Protein AF-A0A918KRG4-F1 (afdb_monomer)

Radius of gyration: 22.69 Å; Cα contacts (8 Å, |Δi|>4): 211; chains: 1; bounding box: 48×24×65 Å

Nearest PDB structures (foldseek):
  7y3h-assembly1_A  TM=4.654E-01  e=1.604E-01  Apiospora montagnei NRRL 25634
  3hh0-assembly1_A  TM=6.704E-01  e=1.689E+00  Bacillus cereus ATCC 14579
  2y8f-assembly3_C  TM=4.429E-01  e=1.326E+00  Homo sapiens
  6k0b-assembly1_G  TM=3.570E-01  e=9.234E-01  Methanocaldococcus jannaschii DSM 2661
  8eey-assembly1_A  TM=4.833E-01  e=3.088E+00  Desulfonema ishimotonii

Organism: NCBI:txid1220491

Foldseek 3Di:
DDPAWDLVQQDQADKDFLVRVCVSRVHDSVVSVCCVVPVVQDWPCPPPDDDTIHRSNSSSVSSVVVVVVLDQDADQQWFQDPVVRHTAHFDLQFWAWDDPDQFKIWIWGAGPPPRDITIDIDGPVCVVVNCVRRDHHPPPDDDD

Mean predicted aligned error: 11.46 Å

Structure (mmCIF, N/CA/C/O backbone):
data_AF-A0A918KRG4-F1
#
_entry.id   AF-A0A918KRG4-F1
#
loop_
_atom_site.group_PDB
_atom_site.id
_atom_site.type_symbol
_atom_site.label_atom_id
_atom_site.label_alt_id
_atom_site.label_comp_id
_atom_site.label_asym_id
_atom_site.label_entity_id
_atom_site.label_seq_id
_atom_site.pdbx_PDB_ins_code
_atom_site.Cartn_x
_atom_site.Cartn_y
_atom_site.Cartn_z
_atom_site.occupancy
_atom_site.B_iso_or_equiv
_atom_site.auth_seq_id
_atom_site.auth_comp_id
_atom_site.auth_asym_id
_atom_site.auth_atom_id
_atom_site.pdbx_PDB_model_num
ATOM 1 N N . MET A 1 1 ? -3.432 -13.554 -10.290 1.00 53.09 1 MET A N 1
ATOM 2 C CA . MET A 1 1 ? -2.754 -12.302 -10.713 1.00 53.09 1 MET A 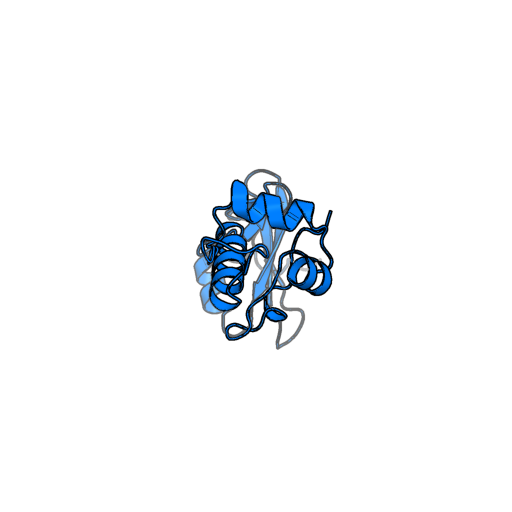CA 1
ATOM 3 C C . MET A 1 1 ? -2.117 -11.629 -9.501 1.00 53.09 1 MET A C 1
ATOM 5 O O . MET A 1 1 ? -2.825 -11.285 -8.559 1.00 53.09 1 MET A O 1
ATOM 9 N N . LYS A 1 2 ? -0.786 -11.487 -9.484 1.00 60.16 2 LYS A N 1
ATOM 10 C CA . LYS A 1 2 ? -0.037 -10.915 -8.353 1.00 60.16 2 LYS A CA 1
ATOM 11 C C . LYS A 1 2 ? -0.397 -9.427 -8.192 1.00 60.16 2 LYS A C 1
ATOM 13 O O . LYS A 1 2 ? -0.209 -8.642 -9.115 1.00 60.16 2 LYS A O 1
ATOM 18 N N . ARG A 1 3 ? -0.985 -9.047 -7.048 1.00 63.62 3 ARG A N 1
ATOM 19 C CA . ARG A 1 3 ? -1.523 -7.685 -6.806 1.00 63.62 3 ARG A CA 1
ATOM 20 C C . ARG A 1 3 ? -0.466 -6.675 -6.339 1.00 63.62 3 ARG A C 1
ATOM 22 O O . ARG A 1 3 ? -0.650 -5.473 -6.545 1.00 63.62 3 ARG A O 1
ATOM 29 N N . SER A 1 4 ? 0.628 -7.166 -5.750 1.00 69.31 4 SER A N 1
ATOM 30 C CA . SER A 1 4 ? 1.756 -6.375 -5.252 1.00 69.31 4 SER A CA 1
ATOM 31 C C . SER A 1 4 ? 3.083 -6.967 -5.732 1.00 69.31 4 SER A C 1
ATOM 33 O O . SER A 1 4 ? 3.298 -8.177 -5.637 1.00 69.31 4 SER A O 1
ATOM 35 N N . TYR A 1 5 ? 3.959 -6.114 -6.260 1.00 83.81 5 TYR A N 1
ATOM 36 C CA . TYR A 1 5 ? 5.314 -6.471 -6.678 1.00 83.81 5 TYR A CA 1
ATOM 37 C C . TYR A 1 5 ? 6.314 -5.928 -5.660 1.00 83.81 5 TYR A C 1
ATOM 39 O O . TYR A 1 5 ? 6.150 -4.812 -5.166 1.00 83.81 5 TYR A O 1
ATOM 47 N N . ASP A 1 6 ? 7.341 -6.716 -5.354 1.00 85.94 6 ASP A N 1
ATOM 48 C CA . ASP A 1 6 ? 8.383 -6.343 -4.402 1.00 85.94 6 ASP A CA 1
ATOM 49 C C . ASP A 1 6 ? 9.463 -5.495 -5.090 1.00 85.94 6 ASP A C 1
ATOM 51 O O . ASP A 1 6 ? 10.463 -6.002 -5.601 1.00 85.94 6 ASP A O 1
ATOM 55 N N . PHE A 1 7 ? 9.242 -4.179 -5.116 1.00 86.06 7 PHE A N 1
ATOM 56 C CA . PHE A 1 7 ? 10.195 -3.219 -5.674 1.00 86.06 7 PHE A CA 1
ATOM 57 C C . PHE A 1 7 ? 11.435 -3.001 -4.790 1.00 86.06 7 PHE A C 1
ATOM 59 O O . PHE A 1 7 ? 12.363 -2.323 -5.229 1.00 86.06 7 PHE A O 1
ATOM 66 N N . HIS A 1 8 ? 11.510 -3.577 -3.580 1.00 86.25 8 HIS A N 1
ATOM 67 C CA . HIS A 1 8 ?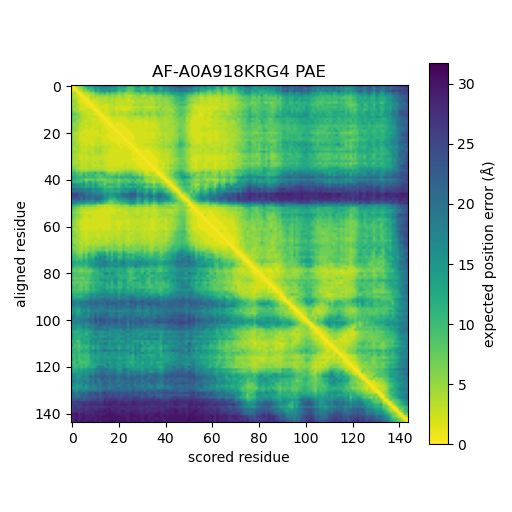 12.698 -3.447 -2.723 1.00 86.25 8 HIS A CA 1
ATOM 68 C C . HIS A 1 8 ? 13.881 -4.264 -3.260 1.00 86.25 8 HIS A C 1
ATOM 70 O O . HIS A 1 8 ? 15.035 -3.925 -2.994 1.00 86.25 8 HIS A O 1
ATOM 76 N N . ARG A 1 9 ? 13.602 -5.295 -4.068 1.00 88.69 9 ARG A N 1
ATOM 77 C CA . ARG A 1 9 ? 14.615 -6.106 -4.763 1.00 88.69 9 ARG A CA 1
ATOM 78 C C . ARG A 1 9 ? 15.375 -5.323 -5.835 1.00 88.69 9 ARG A C 1
ATOM 80 O O . ARG A 1 9 ? 16.499 -5.686 -6.176 1.00 88.69 9 ARG A O 1
ATOM 87 N N . VAL A 1 10 ? 14.779 -4.254 -6.365 1.00 90.38 10 VAL A N 1
ATOM 88 C CA . VAL A 1 10 ? 15.400 -3.393 -7.376 1.00 90.38 10 VAL A CA 1
ATOM 89 C C . VAL A 1 10 ? 16.419 -2.475 -6.696 1.00 90.38 10 VAL A C 1
ATOM 91 O O . VAL A 1 10 ? 16.083 -1.688 -5.807 1.00 90.38 10 VAL A O 1
ATOM 94 N N . ARG A 1 11 ? 17.685 -2.565 -7.111 1.00 91.12 11 ARG A N 1
ATOM 95 C CA . ARG A 1 11 ? 18.766 -1.709 -6.609 1.00 91.12 11 ARG A CA 1
ATOM 96 C C . ARG A 1 11 ? 18.809 -0.408 -7.405 1.00 91.12 11 ARG A C 1
ATOM 98 O O . ARG A 1 11 ? 18.873 -0.440 -8.627 1.00 91.12 11 ARG A O 1
ATOM 105 N N . SER A 1 12 ? 18.817 0.734 -6.716 1.00 88.88 12 SER A N 1
ATOM 106 C CA . SER A 1 12 ? 18.719 2.053 -7.360 1.00 88.88 12 SER A CA 1
ATOM 107 C C . SER A 1 12 ? 19.876 2.371 -8.316 1.00 88.88 12 SER A C 1
ATOM 109 O O . SER A 1 12 ? 19.655 3.017 -9.332 1.00 88.88 12 SER A O 1
ATOM 111 N N . HIS A 1 13 ? 21.091 1.912 -8.006 1.00 87.44 13 HIS A N 1
ATOM 112 C CA . HIS A 1 13 ? 22.304 2.185 -8.788 1.00 87.44 13 HIS A CA 1
ATOM 113 C C . HIS A 1 13 ? 22.525 1.204 -9.950 1.00 87.44 13 HIS A C 1
ATOM 115 O O . HIS A 1 13 ? 23.481 1.357 -10.701 1.00 87.44 13 HIS A O 1
ATOM 121 N N . ARG A 1 14 ? 21.688 0.166 -10.091 1.00 88.56 14 ARG A N 1
ATOM 122 C CA . ARG A 1 14 ? 21.893 -0.881 -11.096 1.00 88.56 14 ARG A CA 1
ATOM 123 C C . ARG A 1 14 ? 21.022 -0.624 -12.332 1.00 88.56 14 ARG A C 1
ATOM 125 O O . ARG A 1 14 ? 19.817 -0.406 -12.175 1.00 88.56 14 ARG A O 1
ATOM 132 N N . PRO A 1 15 ? 21.586 -0.685 -13.551 1.00 87.56 15 PRO A N 1
ATOM 133 C CA . PRO A 1 15 ? 20.792 -0.736 -14.770 1.00 87.56 15 PRO A CA 1
ATOM 134 C C . PRO A 1 15 ? 20.173 -2.129 -14.942 1.00 87.56 15 PRO A C 1
ATOM 136 O O . PRO A 1 15 ? 20.808 -3.154 -14.677 1.00 87.56 15 PRO A O 1
ATOM 139 N N . TYR A 1 16 ? 18.927 -2.172 -15.402 1.00 88.62 16 TYR A N 1
ATOM 140 C CA . TYR A 1 16 ? 18.193 -3.405 -15.677 1.00 88.62 16 TYR A CA 1
ATOM 141 C C . TYR A 1 16 ? 17.733 -3.440 -17.129 1.00 88.62 16 TYR A C 1
ATOM 143 O O . TYR A 1 16 ? 17.348 -2.423 -17.690 1.00 88.62 16 TYR A O 1
ATOM 151 N N . THR A 1 17 ? 17.714 -4.622 -17.733 1.00 89.50 17 THR A N 1
ATOM 152 C CA . THR A 1 17 ? 17.005 -4.847 -18.994 1.00 89.50 17 THR A CA 1
ATOM 153 C C . THR A 1 17 ? 15.597 -5.346 -18.687 1.00 89.50 17 THR A C 1
ATOM 155 O O . THR A 1 17 ? 15.296 -5.785 -17.573 1.00 89.50 17 THR A O 1
ATOM 158 N N . ILE A 1 18 ? 14.719 -5.341 -19.690 1.00 88.12 18 ILE A N 1
ATOM 159 C CA . ILE A 1 18 ? 13.355 -5.878 -19.555 1.00 88.12 18 ILE A CA 1
ATOM 160 C C . ILE A 1 18 ? 13.379 -7.325 -19.036 1.00 88.12 18 ILE A C 1
ATOM 162 O O . ILE A 1 18 ? 12.592 -7.683 -18.163 1.00 88.12 18 ILE A O 1
ATOM 166 N N . ALA A 1 19 ? 14.296 -8.154 -19.547 1.00 89.50 19 ALA A N 1
ATOM 167 C CA . ALA A 1 19 ? 14.402 -9.557 -19.160 1.00 89.50 19 ALA A CA 1
ATOM 168 C C . ALA A 1 19 ? 14.889 -9.733 -17.714 1.00 89.50 19 ALA A C 1
ATOM 170 O O . ALA A 1 19 ? 14.322 -10.543 -16.981 1.00 89.50 19 ALA A O 1
ATOM 171 N N . THR A 1 20 ? 15.897 -8.966 -17.285 1.00 90.94 20 THR A N 1
ATOM 172 C CA . THR A 1 20 ? 16.424 -9.087 -15.918 1.00 90.94 20 THR A CA 1
ATOM 173 C C . THR A 1 20 ? 15.450 -8.532 -14.885 1.00 90.94 20 THR A C 1
ATOM 175 O O . THR A 1 20 ? 15.282 -9.137 -13.828 1.00 90.94 20 THR A O 1
ATOM 178 N N . LEU A 1 21 ? 14.742 -7.441 -15.197 1.00 89.38 21 LEU A N 1
ATOM 179 C CA . LEU A 1 21 ? 13.703 -6.901 -14.321 1.00 89.38 21 LEU A CA 1
ATOM 180 C C . LEU A 1 21 ? 12.511 -7.863 -14.185 1.00 89.38 21 LEU A C 1
ATOM 182 O O . LEU A 1 21 ? 11.999 -8.061 -13.082 1.00 89.38 21 LEU A O 1
ATOM 186 N N . ALA A 1 22 ? 12.098 -8.481 -15.295 1.00 91.06 22 ALA A N 1
ATOM 187 C CA . ALA A 1 22 ? 11.038 -9.484 -15.325 1.00 91.06 22 ALA A CA 1
ATOM 188 C C . ALA A 1 22 ? 11.369 -10.684 -14.421 1.00 91.06 22 ALA A C 1
ATOM 190 O O . ALA A 1 22 ? 10.573 -11.041 -13.550 1.00 91.06 22 ALA A O 1
ATOM 191 N N . ALA A 1 23 ? 12.582 -11.230 -14.555 1.00 91.56 23 ALA A N 1
ATOM 192 C CA . ALA A 1 23 ? 13.066 -12.321 -13.712 1.00 91.56 23 ALA A CA 1
ATOM 193 C C . ALA A 1 23 ? 13.124 -11.926 -12.225 1.00 91.56 23 ALA A C 1
ATOM 195 O O . ALA A 1 23 ? 12.656 -12.673 -11.368 1.00 91.56 23 ALA A O 1
ATOM 196 N N . LEU A 1 24 ? 13.622 -10.724 -11.912 1.00 91.62 24 LEU A N 1
ATOM 197 C CA . LEU A 1 24 ? 13.765 -10.240 -10.534 1.00 91.62 24 LEU A CA 1
ATOM 198 C C . LEU A 1 24 ? 12.420 -10.094 -9.802 1.00 91.62 24 LEU A C 1
ATOM 200 O O . LEU A 1 24 ? 12.312 -10.414 -8.615 1.00 91.62 24 LEU A O 1
ATOM 204 N N . LEU A 1 25 ? 11.397 -9.591 -10.499 1.00 88.31 25 LEU A N 1
ATOM 205 C CA . LEU A 1 25 ? 10.061 -9.359 -9.937 1.00 88.31 25 LEU A CA 1
ATOM 206 C C . LEU A 1 25 ? 9.135 -10.587 -10.050 1.00 88.31 25 LEU A C 1
ATOM 208 O O . LEU A 1 25 ? 8.063 -10.611 -9.425 1.00 88.31 25 LEU A O 1
ATOM 212 N N . GLY A 1 26 ? 9.551 -11.604 -10.812 1.00 89.12 26 GLY A N 1
ATOM 213 C CA . GLY A 1 26 ? 8.755 -12.789 -11.130 1.00 89.12 26 GLY A CA 1
ATOM 214 C C . GLY A 1 26 ? 7.533 -12.443 -11.982 1.00 89.12 26 GLY A C 1
ATOM 215 O O . GLY A 1 26 ? 6.420 -12.857 -11.658 1.00 89.12 26 GLY A O 1
ATOM 216 N N . VAL A 1 27 ? 7.720 -11.607 -13.006 1.00 89.88 27 VAL A N 1
ATOM 217 C CA . VAL A 1 27 ? 6.670 -11.158 -13.937 1.00 89.88 27 VAL A CA 1
ATOM 218 C C . VAL A 1 27 ? 7.069 -11.452 -15.377 1.00 89.88 27 VAL A C 1
ATOM 220 O O . VAL A 1 27 ? 8.247 -11.596 -15.679 1.00 89.88 27 VAL A O 1
ATOM 223 N N . ASP A 1 28 ? 6.094 -11.503 -16.282 1.00 90.44 28 ASP A N 1
ATOM 224 C CA . ASP A 1 28 ? 6.375 -11.692 -17.704 1.00 90.44 28 ASP A CA 1
ATOM 225 C C . ASP A 1 28 ? 6.964 -10.426 -18.362 1.00 90.44 28 ASP A C 1
ATOM 227 O O . ASP A 1 28 ? 6.622 -9.293 -17.999 1.00 90.44 28 ASP A O 1
ATOM 231 N N . LYS A 1 29 ? 7.798 -10.611 -19.396 1.00 88.75 29 LYS A N 1
ATOM 232 C CA . LYS A 1 29 ? 8.424 -9.518 -20.165 1.00 88.75 29 LYS A CA 1
ATOM 233 C C . LYS A 1 29 ? 7.383 -8.566 -20.770 1.00 88.75 29 LYS A C 1
ATOM 235 O O . LYS A 1 29 ? 7.630 -7.363 -20.845 1.00 88.75 29 LYS A O 1
ATOM 240 N N . ARG A 1 30 ? 6.206 -9.067 -21.167 1.00 88.12 30 ARG A N 1
ATOM 241 C CA . ARG A 1 30 ? 5.087 -8.257 -21.680 1.00 88.12 30 ARG A CA 1
ATOM 242 C C . ARG A 1 30 ? 4.512 -7.329 -20.614 1.00 88.12 30 ARG A C 1
ATOM 244 O O . ARG A 1 30 ? 4.112 -6.217 -20.938 1.00 88.12 30 ARG A O 1
ATOM 251 N N . THR A 1 31 ? 4.517 -7.747 -19.348 1.00 88.56 31 THR A N 1
ATOM 252 C CA . THR A 1 31 ? 4.071 -6.899 -18.230 1.00 88.56 31 THR A CA 1
ATOM 253 C C . THR A 1 31 ? 5.003 -5.703 -18.055 1.00 88.56 31 THR A C 1
ATOM 255 O O . THR A 1 31 ? 4.532 -4.579 -17.914 1.00 88.56 31 THR A O 1
ATOM 258 N N . VAL A 1 32 ? 6.318 -5.929 -18.143 1.00 87.44 32 VAL A N 1
ATOM 259 C CA . VAL A 1 32 ? 7.317 -4.852 -18.072 1.00 87.44 32 VAL A CA 1
ATOM 260 C C . VAL A 1 32 ? 7.198 -3.906 -19.272 1.00 87.44 32 VAL A C 1
ATOM 262 O O . VAL A 1 32 ? 7.214 -2.695 -19.080 1.00 87.44 32 VAL A O 1
ATOM 265 N N . ARG A 1 33 ? 6.994 -4.425 -20.494 1.00 86.44 33 ARG A N 1
ATOM 266 C CA . ARG A 1 33 ? 6.725 -3.582 -21.680 1.00 86.44 33 ARG A CA 1
ATOM 267 C C . ARG A 1 33 ? 5.470 -2.728 -21.514 1.00 86.44 33 ARG A C 1
ATOM 269 O O . ARG A 1 33 ? 5.512 -1.530 -21.760 1.00 86.44 33 ARG A O 1
ATOM 276 N N . ARG A 1 34 ? 4.388 -3.311 -20.991 1.00 86.56 34 ARG A N 1
ATOM 277 C CA . ARG A 1 34 ? 3.156 -2.572 -20.693 1.00 86.56 34 ARG A CA 1
ATOM 278 C C . ARG A 1 34 ? 3.384 -1.444 -19.684 1.00 86.56 34 ARG A C 1
ATOM 280 O O . ARG A 1 34 ? 2.753 -0.403 -19.799 1.00 86.56 34 ARG A O 1
ATOM 287 N N . TRP A 1 35 ? 4.268 -1.616 -18.700 1.00 87.12 35 TRP A N 1
ATOM 288 C CA . TRP A 1 35 ? 4.604 -0.531 -17.767 1.00 87.12 35 TRP A CA 1
ATOM 289 C C . TRP A 1 35 ? 5.328 0.632 -18.451 1.00 87.12 35 TRP A C 1
ATOM 291 O O . TRP A 1 35 ? 5.092 1.782 -18.097 1.00 87.12 35 TRP A O 1
ATOM 301 N N . ILE A 1 36 ? 6.165 0.342 -19.447 1.00 83.88 36 ILE A N 1
ATOM 302 C CA . ILE A 1 36 ? 6.836 1.363 -20.261 1.00 83.88 36 ILE A CA 1
ATOM 303 C C . ILE A 1 36 ? 5.807 2.124 -21.109 1.00 83.88 36 ILE A C 1
ATOM 305 O O . ILE A 1 36 ? 5.764 3.350 -21.082 1.00 83.88 36 ILE A O 1
ATOM 309 N N . GLU A 1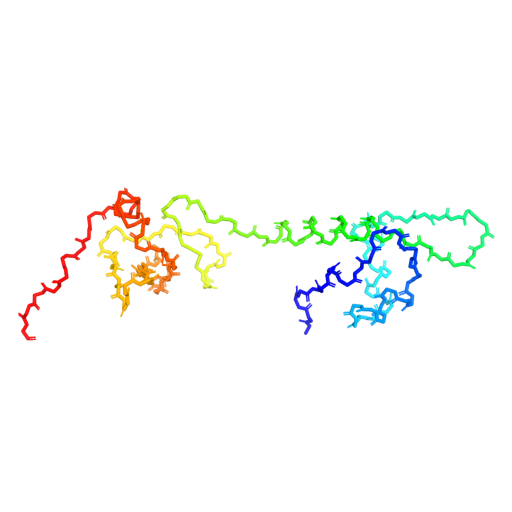 37 ? 4.930 1.400 -21.806 1.00 82.00 37 GLU A N 1
ATOM 310 C CA . GLU A 1 37 ? 3.953 1.987 -22.729 1.00 82.00 37 GLU A CA 1
ATOM 311 C C . GLU A 1 37 ? 2.809 2.715 -22.007 1.00 82.00 37 GLU A C 1
ATOM 313 O O . GLU A 1 37 ? 2.510 3.866 -22.321 1.00 82.00 37 GLU A O 1
ATOM 318 N N . SER A 1 38 ? 2.163 2.052 -21.040 1.00 78.88 38 SER A N 1
ATOM 319 C CA . SER A 1 38 ? 0.943 2.537 -20.378 1.00 78.88 38 SER A CA 1
ATOM 320 C C . SER A 1 38 ? 1.218 3.382 -19.136 1.00 78.88 38 SER A C 1
ATOM 322 O O . SER A 1 38 ? 0.563 4.396 -18.933 1.00 78.88 38 SER A O 1
ATOM 324 N N . ASP A 1 39 ? 2.169 2.962 -18.296 1.00 72.31 39 ASP A N 1
ATOM 325 C CA . ASP A 1 39 ? 2.416 3.582 -16.986 1.00 72.31 39 ASP A CA 1
ATOM 326 C C . ASP A 1 39 ? 3.580 4.603 -17.034 1.00 72.31 39 ASP A C 1
ATOM 328 O O . ASP A 1 39 ? 4.025 5.052 -15.975 1.00 72.31 39 ASP A O 1
ATOM 332 N N . ARG A 1 40 ? 4.072 4.940 -18.245 1.00 70.81 40 ARG A N 1
ATOM 333 C CA . ARG A 1 40 ? 5.156 5.905 -18.539 1.00 70.81 40 ARG A CA 1
ATOM 334 C C . ARG A 1 40 ? 6.392 5.711 -17.653 1.00 70.81 40 ARG A C 1
ATOM 336 O O . ARG A 1 40 ? 6.914 6.653 -17.066 1.00 70.81 40 ARG A O 1
ATOM 343 N N . LEU A 1 41 ? 6.850 4.467 -17.522 1.00 75.38 41 LEU A N 1
ATOM 344 C CA . LEU A 1 41 ? 8.103 4.181 -16.828 1.00 75.38 41 LEU A CA 1
ATOM 345 C C . LEU A 1 41 ? 9.276 4.811 -17.597 1.00 75.38 41 LEU A C 1
ATOM 347 O O . LEU A 1 41 ? 9.531 4.412 -18.729 1.00 75.38 41 LEU A O 1
ATOM 351 N N . ASP A 1 42 ? 9.990 5.749 -16.968 1.00 69.1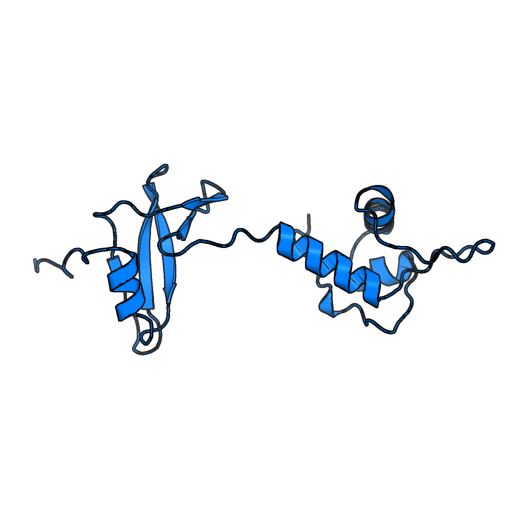2 42 ASP A N 1
ATOM 352 C CA . ASP A 1 42 ? 11.161 6.410 -17.557 1.00 69.12 42 ASP A CA 1
ATOM 353 C C . ASP A 1 42 ? 12.217 5.387 -17.995 1.00 69.12 42 ASP A C 1
ATOM 355 O O . ASP A 1 42 ? 12.769 4.633 -17.183 1.00 69.12 42 ASP A O 1
ATOM 359 N N . VAL A 1 43 ? 12.524 5.401 -19.289 1.00 68.25 43 VAL A N 1
ATOM 360 C CA . VAL A 1 43 ? 13.534 4.551 -19.914 1.00 68.25 43 VAL A CA 1
ATOM 361 C C . VAL A 1 43 ? 14.681 5.430 -20.388 1.00 68.25 43 VAL A C 1
ATOM 363 O O . VAL A 1 43 ? 14.455 6.421 -21.076 1.00 68.25 43 VAL A O 1
ATOM 366 N N . ALA A 1 44 ? 15.916 5.044 -20.067 1.00 62.69 44 ALA A N 1
ATOM 367 C CA . ALA A 1 44 ? 17.074 5.575 -20.770 1.00 62.69 44 ALA A CA 1
ATOM 368 C C . ALA A 1 44 ? 17.177 4.806 -22.092 1.00 62.69 44 ALA A C 1
ATOM 370 O O . ALA A 1 44 ? 17.732 3.705 -22.150 1.00 62.69 44 ALA A O 1
ATOM 371 N N . ILE A 1 45 ? 16.541 5.335 -23.135 1.00 57.91 45 ILE A N 1
ATOM 372 C CA . ILE A 1 45 ? 16.705 4.809 -24.486 1.00 57.91 45 ILE A CA 1
ATOM 373 C C . ILE A 1 45 ? 18.050 5.346 -24.968 1.00 57.91 45 ILE A C 1
ATOM 375 O O . ILE A 1 45 ? 18.159 6.509 -25.333 1.00 57.91 45 ILE A O 1
ATOM 379 N N . VAL A 1 46 ? 19.096 4.523 -24.897 1.00 56.19 46 VAL A N 1
ATOM 380 C CA . VAL A 1 46 ? 20.368 4.851 -25.547 1.00 56.19 46 VAL A CA 1
ATOM 381 C C . VAL A 1 46 ? 20.122 4.689 -27.046 1.00 56.19 46 VAL A C 1
ATOM 383 O O . VAL A 1 46 ? 19.839 3.585 -27.508 1.00 56.19 46 VAL A O 1
ATOM 386 N N . GLU A 1 47 ? 20.129 5.808 -27.769 1.00 46.97 47 GLU A N 1
ATOM 387 C CA . GLU A 1 47 ? 19.394 6.025 -29.024 1.00 46.97 47 GLU A CA 1
ATOM 388 C C . GLU A 1 47 ? 19.673 5.052 -30.183 1.00 46.97 47 GLU A C 1
ATOM 390 O O . GLU A 1 47 ? 18.867 5.006 -31.106 1.00 46.97 47 GLU A O 1
ATOM 395 N N . HIS A 1 48 ? 20.712 4.209 -30.163 1.00 51.72 48 HIS A N 1
ATOM 396 C CA . HIS A 1 48 ? 21.078 3.430 -31.359 1.00 51.72 48 HIS A CA 1
ATOM 397 C C . HIS A 1 48 ? 21.486 1.966 -31.145 1.00 51.72 48 HIS A C 1
ATOM 399 O O . HIS A 1 48 ? 21.910 1.307 -32.094 1.00 51.72 48 HIS A O 1
ATOM 405 N N . SER A 1 49 ? 21.295 1.386 -29.956 1.00 54.91 49 SER A N 1
ATOM 406 C CA . SER A 1 49 ? 21.496 -0.058 -29.770 1.00 54.91 49 SER A CA 1
ATOM 407 C C . SER A 1 49 ? 20.465 -0.667 -28.822 1.00 54.91 49 SER A C 1
ATOM 409 O O . SER A 1 49 ? 20.292 -0.274 -27.672 1.00 54.91 49 SER A O 1
ATOM 411 N N . ARG A 1 50 ? 19.746 -1.681 -29.316 1.00 63.62 50 ARG A N 1
ATOM 412 C CA . ARG A 1 50 ? 18.989 -2.605 -28.460 1.00 63.62 50 ARG A CA 1
ATOM 413 C C . ARG A 1 50 ? 20.036 -3.273 -27.555 1.00 63.62 50 ARG A C 1
ATOM 415 O O . ARG A 1 50 ? 20.917 -3.931 -28.100 1.00 63.62 50 ARG A O 1
ATOM 422 N N . PRO A 1 51 ? 19.983 -3.116 -26.222 1.00 69.00 51 PRO A N 1
ATOM 423 C CA . PRO A 1 51 ? 18.782 -3.339 -25.419 1.00 69.00 51 PRO A CA 1
ATOM 424 C C . PRO A 1 51 ? 18.213 -2.105 -24.698 1.00 69.00 51 PRO A C 1
ATOM 426 O O . PRO A 1 51 ? 18.916 -1.175 -24.333 1.00 69.00 51 PRO A O 1
ATOM 429 N N . VAL A 1 52 ? 16.912 -2.166 -24.396 1.00 76.94 52 VAL A N 1
ATOM 430 C CA . VAL A 1 52 ? 16.214 -1.186 -23.549 1.00 76.94 52 VAL A CA 1
ATOM 431 C C . VAL A 1 52 ? 16.738 -1.256 -22.110 1.00 76.94 52 VAL A C 1
ATOM 433 O O . VAL A 1 52 ? 16.578 -2.295 -21.4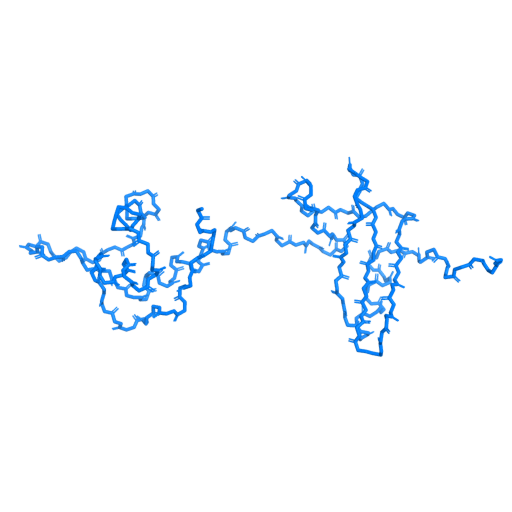55 1.00 76.94 52 VAL A O 1
ATOM 436 N N . ILE A 1 53 ? 17.315 -0.152 -21.619 1.00 84.12 53 ILE A N 1
ATOM 437 C CA . ILE A 1 53 ? 17.863 -0.041 -20.263 1.00 84.12 53 ILE A CA 1
ATOM 438 C C . ILE A 1 53 ? 16.922 0.769 -19.365 1.00 84.12 53 ILE A C 1
ATOM 440 O O . ILE A 1 53 ? 16.552 1.910 -19.632 1.00 84.12 53 ILE A O 1
ATOM 444 N N . LEU A 1 54 ? 16.561 0.155 -18.245 1.00 85.31 54 LEU A N 1
ATOM 445 C CA . LEU A 1 54 ? 15.762 0.718 -17.171 1.00 85.31 54 LEU A CA 1
ATOM 446 C C . LEU A 1 54 ? 16.687 1.068 -16.004 1.00 85.31 54 LEU A C 1
ATOM 448 O O . LEU A 1 54 ? 17.344 0.196 -15.430 1.00 85.31 54 LEU A O 1
ATOM 452 N N . LEU A 1 55 ? 16.722 2.343 -15.625 1.00 87.81 55 LEU A N 1
ATOM 453 C CA . LEU A 1 55 ? 17.450 2.791 -14.440 1.00 87.81 55 LEU A CA 1
ATOM 454 C C . LEU A 1 55 ? 16.737 2.286 -13.180 1.00 87.81 55 LEU A C 1
ATOM 456 O O . LEU A 1 55 ? 15.562 2.589 -12.958 1.00 87.81 55 LEU A O 1
ATOM 460 N N . GLY A 1 56 ? 17.439 1.539 -12.323 1.00 87.00 56 GLY A N 1
ATOM 461 C CA . GLY A 1 56 ? 16.857 0.978 -11.101 1.00 87.00 56 GLY A CA 1
ATOM 462 C C . GLY A 1 56 ? 16.251 2.034 -10.169 1.00 87.00 56 GLY A C 1
ATOM 463 O O . GLY A 1 56 ? 15.219 1.786 -9.544 1.00 87.00 56 GLY A O 1
ATOM 464 N N . SER A 1 57 ? 16.836 3.235 -10.116 1.00 88.19 57 SER A N 1
ATOM 465 C CA . SER A 1 57 ? 16.310 4.385 -9.369 1.00 88.19 57 SER A CA 1
ATOM 466 C C . SER A 1 57 ? 14.920 4.799 -9.862 1.00 88.19 57 SER A C 1
ATOM 468 O O . SER A 1 57 ? 14.001 4.950 -9.055 1.00 88.19 57 SER A O 1
ATOM 470 N N . LYS A 1 58 ? 14.743 4.897 -11.183 1.00 87.94 58 LYS A N 1
ATOM 471 C CA . LYS A 1 58 ? 13.475 5.238 -11.839 1.00 87.94 58 LYS A CA 1
ATOM 472 C C . LYS A 1 58 ? 12.427 4.148 -11.645 1.00 87.94 58 LYS A C 1
ATOM 474 O O . LYS A 1 58 ? 11.308 4.447 -11.239 1.00 87.94 58 LYS A O 1
ATOM 479 N N . VAL A 1 59 ? 12.806 2.880 -11.818 1.00 88.50 59 VAL A N 1
ATOM 480 C CA . VAL A 1 59 ? 11.915 1.729 -11.576 1.00 88.50 59 VAL A CA 1
ATOM 481 C C . VAL A 1 59 ? 11.415 1.705 -10.133 1.00 88.50 59 VAL A C 1
ATOM 483 O O . VAL A 1 59 ? 10.225 1.498 -9.887 1.00 88.50 59 VAL A O 1
ATOM 486 N N . LYS A 1 60 ? 12.303 1.947 -9.165 1.00 89.19 60 LYS A N 1
ATOM 487 C CA . LYS A 1 60 ? 11.943 1.971 -7.745 1.00 89.19 60 LYS A CA 1
ATOM 488 C C . LYS A 1 60 ? 11.032 3.152 -7.406 1.00 89.19 60 LYS A C 1
ATOM 490 O O . LYS A 1 60 ? 10.045 2.964 -6.688 1.00 89.19 60 LYS A O 1
ATOM 495 N N . ALA A 1 61 ? 11.328 4.342 -7.931 1.00 88.25 61 ALA A N 1
ATOM 496 C CA . ALA A 1 61 ? 10.500 5.532 -7.745 1.00 88.25 61 ALA A CA 1
ATOM 497 C C . ALA A 1 61 ? 9.092 5.328 -8.325 1.00 88.25 61 ALA A C 1
ATOM 499 O O . ALA A 1 61 ? 8.101 5.511 -7.614 1.00 88.25 61 ALA A O 1
ATOM 500 N N . TRP A 1 62 ? 9.007 4.840 -9.564 1.00 89.31 62 TRP A N 1
ATOM 501 C CA . TRP A 1 62 ? 7.752 4.506 -10.235 1.00 89.31 62 TRP A CA 1
ATOM 502 C C . TRP A 1 62 ? 6.944 3.455 -9.461 1.00 89.31 62 TRP A C 1
ATOM 504 O O . TRP A 1 62 ? 5.761 3.653 -9.174 1.00 89.31 62 TRP A O 1
ATOM 514 N N . GLY A 1 63 ? 7.588 2.361 -9.040 1.00 87.38 63 GLY A N 1
ATOM 515 C CA . GLY A 1 63 ? 6.939 1.299 -8.271 1.00 87.38 63 GLY A CA 1
ATOM 516 C C . GLY A 1 63 ? 6.384 1.798 -6.935 1.00 87.38 63 GLY A C 1
ATOM 517 O O . GLY A 1 63 ? 5.255 1.469 -6.560 1.00 87.38 63 GLY A O 1
ATOM 518 N N . THR A 1 64 ? 7.142 2.657 -6.251 1.00 86.06 64 THR A N 1
ATOM 519 C CA . THR A 1 64 ? 6.729 3.286 -4.987 1.00 86.06 64 THR A CA 1
ATOM 520 C C . THR A 1 64 ? 5.557 4.243 -5.197 1.00 86.06 64 THR A C 1
ATOM 522 O O . THR A 1 64 ? 4.586 4.187 -4.442 1.00 86.06 64 THR A O 1
ATOM 525 N N . ALA A 1 65 ? 5.598 5.085 -6.234 1.00 86.12 65 ALA A N 1
ATOM 526 C CA . ALA A 1 65 ? 4.510 5.999 -6.578 1.00 86.12 65 ALA A CA 1
ATOM 527 C C . ALA A 1 65 ? 3.220 5.233 -6.899 1.00 86.12 65 ALA A C 1
ATOM 529 O O . ALA A 1 65 ? 2.160 5.535 -6.352 1.00 86.12 65 ALA A O 1
ATOM 530 N N . ARG A 1 66 ? 3.321 4.155 -7.684 1.00 84.44 66 ARG A N 1
ATOM 531 C CA . ARG A 1 66 ? 2.190 3.279 -8.006 1.00 84.44 66 ARG A CA 1
ATOM 532 C C . ARG A 1 66 ? 1.597 2.608 -6.769 1.00 84.44 66 ARG A C 1
ATOM 534 O O . ARG A 1 66 ? 0.378 2.495 -6.656 1.00 84.44 66 ARG A O 1
ATOM 541 N N . GLN A 1 67 ? 2.435 2.132 -5.849 1.00 83.62 67 GLN A N 1
ATOM 542 C CA . GLN A 1 67 ? 1.956 1.558 -4.590 1.00 83.62 67 GLN A CA 1
ATOM 543 C C . GLN A 1 67 ? 1.288 2.620 -3.710 1.00 83.62 67 GLN A C 1
ATOM 545 O O . GLN A 1 67 ? 0.239 2.336 -3.140 1.00 83.62 67 GLN A O 1
ATOM 550 N N . ARG A 1 68 ? 1.844 3.836 -3.632 1.00 83.25 68 ARG A N 1
ATOM 551 C CA . ARG A 1 68 ? 1.253 4.965 -2.894 1.00 83.25 68 ARG A CA 1
ATOM 552 C C . ARG A 1 68 ? -0.099 5.382 -3.468 1.00 83.25 68 ARG A C 1
ATOM 554 O O . ARG A 1 68 ? -1.035 5.512 -2.695 1.00 83.25 68 ARG A O 1
ATOM 561 N N . ALA A 1 69 ? -0.234 5.483 -4.789 1.00 82.19 69 ALA A N 1
ATOM 562 C CA . ALA A 1 69 ? -1.498 5.826 -5.446 1.00 82.19 69 ALA A CA 1
ATOM 563 C C . ALA A 1 69 ? -2.615 4.798 -5.183 1.00 82.19 69 ALA A C 1
ATOM 565 O O . ALA A 1 69 ? -3.792 5.137 -5.175 1.00 82.19 69 ALA A O 1
ATOM 566 N N . LYS A 1 70 ? -2.255 3.530 -4.939 1.00 78.31 70 LYS A N 1
ATOM 567 C CA . LYS A 1 70 ? -3.213 2.487 -4.539 1.00 78.31 70 LYS A CA 1
ATOM 568 C C . LYS A 1 70 ? -3.593 2.539 -3.059 1.00 78.31 70 LYS A C 1
ATOM 570 O O . LYS A 1 70 ? -4.552 1.868 -2.675 1.00 78.31 70 LYS A O 1
ATOM 575 N N . LYS A 1 71 ? -2.831 3.238 -2.210 1.00 78.88 71 LYS A N 1
ATOM 576 C CA . LYS A 1 71 ? -3.138 3.313 -0.779 1.00 78.88 71 LYS A CA 1
ATOM 577 C C . LYS A 1 71 ? -4.367 4.195 -0.573 1.00 78.88 71 LYS A C 1
ATOM 579 O O . LYS A 1 71 ? -4.395 5.335 -1.010 1.00 78.88 71 LYS A O 1
ATOM 584 N N . GLN A 1 72 ? -5.359 3.605 0.083 1.00 79.06 72 GLN A N 1
ATOM 585 C CA . GLN A 1 72 ? -6.543 4.197 0.707 1.00 79.06 72 GLN A CA 1
ATOM 586 C C . GLN A 1 72 ? -6.262 4.813 2.094 1.00 79.06 72 GLN A C 1
ATOM 588 O O . GLN A 1 72 ? -6.583 4.092 3.041 1.00 79.06 72 GLN A O 1
ATOM 593 N N . PRO A 1 73 ? -5.607 5.982 2.315 1.00 76.50 73 PRO A N 1
ATOM 594 C CA . PRO A 1 73 ? -5.415 6.451 3.689 1.00 76.50 73 PRO A CA 1
ATOM 595 C C . PRO A 1 73 ? -6.782 6.680 4.337 1.00 76.50 73 PRO A C 1
ATOM 597 O O . PRO A 1 73 ? -7.662 7.296 3.744 1.00 76.50 73 PRO A O 1
ATOM 600 N N . CYS A 1 74 ? -6.969 6.138 5.536 1.00 78.19 74 CYS A N 1
ATOM 601 C CA . CYS A 1 74 ? -8.147 6.433 6.341 1.00 78.19 74 CYS A CA 1
ATOM 602 C C . CYS A 1 74 ? -7.881 7.742 7.077 1.00 78.19 74 CYS A C 1
ATOM 604 O O . CYS A 1 74 ? -6.817 7.881 7.689 1.00 78.19 74 CYS A O 1
ATOM 606 N N . ALA A 1 75 ? -8.811 8.691 6.991 1.00 73.06 75 ALA A N 1
ATOM 607 C CA . ALA A 1 75 ? -8.720 9.907 7.779 1.00 73.06 75 ALA A CA 1
ATOM 608 C C . ALA A 1 75 ? -8.969 9.608 9.269 1.00 73.06 75 ALA A C 1
ATOM 610 O O . ALA A 1 75 ? -9.327 8.494 9.665 1.00 73.06 75 ALA A O 1
ATOM 611 N N . TYR A 1 76 ? -8.766 10.627 10.097 1.00 68.19 76 TYR A N 1
ATOM 612 C CA . TYR A 1 76 ? -9.083 10.592 11.523 1.00 68.19 76 TYR A CA 1
ATOM 613 C C . TYR A 1 76 ? -10.549 10.162 11.728 1.00 68.19 76 TYR A C 1
ATOM 615 O O . TYR A 1 76 ? -11.439 10.675 11.045 1.00 68.19 76 TYR A O 1
ATOM 623 N N . GLY A 1 77 ? -10.805 9.180 12.600 1.00 71.12 77 GLY A N 1
ATOM 624 C CA . GLY A 1 77 ? -12.158 8.634 12.801 1.00 71.12 77 GLY A CA 1
ATOM 625 C C . GLY A 1 77 ? -12.720 7.744 11.671 1.00 71.12 77 GLY A C 1
ATOM 626 O O . GLY A 1 77 ? -13.898 7.382 11.700 1.00 71.12 77 GLY A O 1
ATOM 627 N N . GLU A 1 78 ? -11.923 7.358 10.667 1.00 79.25 78 GLU A N 1
ATOM 628 C CA . GLU A 1 78 ? -12.352 6.433 9.606 1.00 79.25 78 GLU A CA 1
ATOM 629 C C . GLU A 1 78 ? -11.687 5.056 9.729 1.00 79.25 78 GLU A C 1
ATOM 631 O O . GLU A 1 78 ? -10.531 4.919 10.139 1.00 79.25 78 GLU A O 1
ATOM 636 N N . ILE A 1 79 ? -12.420 4.012 9.333 1.00 81.94 79 ILE A N 1
ATOM 637 C CA . ILE A 1 79 ? -11.907 2.650 9.181 1.00 81.94 79 ILE A CA 1
ATOM 638 C C . ILE A 1 79 ? -12.147 2.172 7.745 1.00 81.94 79 ILE A C 1
ATOM 640 O O . ILE A 1 79 ? -13.195 2.406 7.140 1.00 81.94 79 ILE A O 1
ATOM 644 N N . TYR A 1 80 ? -11.156 1.483 7.178 1.00 82.75 80 TYR A N 1
ATOM 645 C CA . TYR A 1 80 ? -11.263 0.902 5.846 1.00 82.75 80 TYR A CA 1
ATOM 646 C C . TYR A 1 80 ? -12.296 -0.225 5.816 1.00 82.75 80 TYR A C 1
ATOM 648 O O . TYR A 1 80 ? -12.128 -1.261 6.462 1.00 82.75 80 TYR A O 1
ATOM 656 N N . CYS A 1 81 ? -13.347 -0.059 5.015 1.00 82.81 81 CYS A N 1
ATOM 657 C CA . CYS A 1 81 ? -14.338 -1.105 4.818 1.00 82.81 81 CYS A CA 1
ATOM 658 C C . CYS A 1 81 ? -13.933 -2.036 3.673 1.00 82.81 81 CYS A C 1
ATOM 660 O O . CYS A 1 81 ? -13.835 -1.612 2.523 1.00 82.81 81 CYS A O 1
ATOM 662 N N . VAL A 1 82 ? -13.773 -3.330 3.965 1.00 82.94 82 VAL A N 1
ATOM 663 C CA . VAL A 1 82 ? -13.376 -4.345 2.969 1.00 82.94 82 VAL A CA 1
ATOM 664 C C . VAL A 1 82 ? -14.465 -4.571 1.908 1.00 82.94 82 VAL A C 1
ATOM 666 O O . VAL A 1 82 ? -14.147 -4.858 0.754 1.00 82.94 82 VAL A O 1
ATOM 669 N N . ARG A 1 83 ? -15.746 -4.388 2.266 1.00 83.00 83 ARG A N 1
ATOM 670 C CA . ARG A 1 83 ? -16.886 -4.537 1.344 1.00 83.00 83 ARG A CA 1
ATOM 671 C C . ARG A 1 83 ? -17.058 -3.315 0.440 1.00 83.00 83 ARG A C 1
ATOM 673 O O . ARG A 1 83 ? -17.146 -3.471 -0.773 1.00 83.00 83 ARG A O 1
ATOM 680 N N . CYS A 1 84 ? -17.028 -2.108 1.009 1.00 80.75 84 CYS A N 1
ATOM 681 C CA . CYS A 1 84 ? -17.126 -0.856 0.248 1.00 80.75 84 CYS A CA 1
ATOM 682 C C . CYS A 1 84 ? -15.820 -0.477 -0.473 1.00 80.75 84 CYS A C 1
ATOM 684 O O . CYS A 1 84 ? -15.848 0.355 -1.372 1.00 80.75 84 CYS A O 1
ATOM 686 N N . LYS A 1 85 ? -14.680 -1.068 -0.084 1.00 79.62 85 LYS A N 1
ATOM 687 C CA . LYS A 1 85 ? -13.322 -0.768 -0.582 1.00 79.62 85 LYS A CA 1
ATOM 688 C C . LYS A 1 85 ? -12.925 0.710 -0.472 1.00 79.62 85 LYS A C 1
ATOM 690 O O . LYS A 1 85 ? -12.106 1.192 -1.253 1.00 79.62 85 LYS A O 1
ATOM 695 N N . THR A 1 86 ? -13.500 1.409 0.501 1.00 82.50 86 THR A N 1
ATOM 696 C CA . THR A 1 86 ? -13.284 2.835 0.768 1.00 82.50 86 THR A CA 1
ATOM 697 C C . THR A 1 86 ? -13.121 3.061 2.270 1.00 82.50 86 THR A C 1
ATOM 699 O O . THR A 1 86 ? -13.767 2.338 3.043 1.00 82.50 86 THR A O 1
ATOM 702 N N . PRO A 1 87 ? -12.343 4.070 2.698 1.00 83.00 87 PRO A N 1
ATOM 703 C CA . PRO A 1 87 ? -12.373 4.534 4.080 1.00 83.00 87 PRO A CA 1
ATOM 704 C C . PRO A 1 87 ? -13.781 5.039 4.417 1.00 83.00 87 PRO A C 1
ATOM 706 O O . PRO A 1 87 ? -14.439 5.680 3.593 1.00 83.00 87 PRO A O 1
ATOM 709 N N . ARG A 1 88 ? -14.302 4.645 5.581 1.00 83.00 88 ARG A N 1
ATOM 710 C CA . ARG A 1 88 ? -15.653 4.999 6.027 1.00 83.00 88 ARG A CA 1
ATOM 711 C C . ARG A 1 88 ? -15.674 5.266 7.521 1.00 83.00 88 ARG A C 1
ATOM 713 O O . ARG A 1 88 ? -14.947 4.639 8.284 1.00 83.00 88 ARG A O 1
ATOM 720 N N . ARG A 1 89 ? -16.575 6.154 7.930 1.00 78.31 89 ARG A N 1
ATOM 721 C CA . ARG A 1 89 ? -16.905 6.358 9.339 1.00 78.31 89 ARG A CA 1
ATOM 722 C C . ARG A 1 89 ? -17.722 5.189 9.885 1.00 78.31 89 ARG A C 1
ATOM 724 O O . ARG A 1 89 ? -18.459 4.519 9.152 1.00 78.31 89 ARG A O 1
ATOM 731 N N . ILE A 1 90 ? -17.557 4.971 11.179 1.00 78.94 90 ILE A N 1
ATOM 732 C CA . ILE A 1 90 ? -18.329 4.019 11.973 1.00 78.94 90 ILE A CA 1
ATOM 733 C C . ILE A 1 90 ? -19.693 4.648 12.305 1.00 78.94 90 ILE A C 1
ATOM 735 O O . ILE A 1 90 ? -19.807 5.875 12.341 1.00 78.94 90 ILE A O 1
ATOM 739 N N . LYS A 1 91 ? -20.733 3.841 12.536 1.00 79.62 91 LYS A N 1
ATOM 740 C CA . LYS A 1 91 ? -21.977 4.351 13.137 1.00 79.62 91 LYS A CA 1
ATOM 741 C C . LYS A 1 91 ? -21.726 4.807 14.585 1.00 79.62 91 LYS A C 1
ATOM 743 O O . LYS A 1 91 ? -21.115 4.034 15.326 1.00 79.62 91 LYS A O 1
ATOM 748 N N . PRO A 1 92 ? -22.239 5.976 15.007 1.00 67.06 92 PRO A N 1
ATOM 749 C CA . PRO A 1 92 ? -21.942 6.568 16.316 1.00 67.06 92 PRO A CA 1
ATOM 750 C C . PRO A 1 92 ? -22.209 5.635 17.514 1.00 67.06 92 PRO A C 1
ATO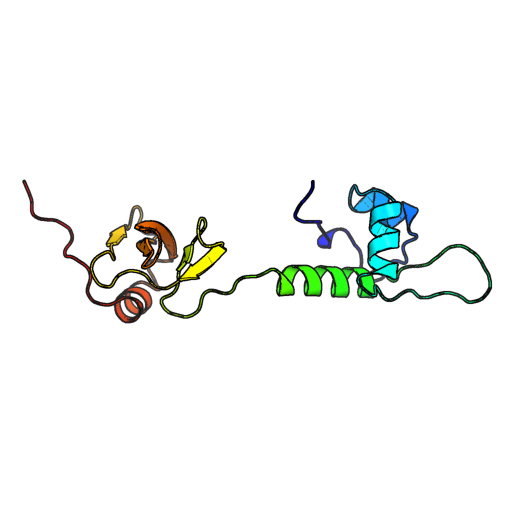M 752 O O . PRO A 1 92 ? -21.452 5.680 18.473 1.00 67.06 92 PRO A O 1
ATOM 755 N N . ASP A 1 93 ? -23.170 4.708 17.422 1.00 67.44 93 ASP A N 1
ATOM 756 C CA . ASP A 1 93 ? -23.545 3.814 18.540 1.00 67.44 93 ASP A CA 1
ATOM 757 C C . ASP A 1 93 ? -22.895 2.416 18.514 1.00 67.44 93 ASP A C 1
ATOM 759 O O . ASP A 1 93 ? -23.146 1.580 19.383 1.00 67.44 93 ASP A O 1
ATOM 763 N N . SER A 1 94 ? -22.071 2.123 17.503 1.00 67.69 94 SER A N 1
ATOM 764 C CA . SER A 1 94 ? -21.496 0.779 17.287 1.00 67.69 94 SER A CA 1
ATOM 765 C C . SER A 1 94 ? -20.037 0.645 17.734 1.00 67.69 94 SER A C 1
ATOM 767 O O . SER A 1 94 ? -19.406 -0.384 17.495 1.00 67.69 94 SER A O 1
ATOM 769 N N . PHE A 1 95 ? -19.477 1.688 18.348 1.00 70.25 95 PHE A N 1
ATOM 770 C CA . PHE A 1 95 ? -18.070 1.739 18.722 1.00 70.25 95 PHE A CA 1
ATOM 771 C C . PHE A 1 95 ? -17.778 0.895 19.968 1.00 70.25 95 PHE A C 1
ATOM 773 O O . PHE A 1 95 ? -18.340 1.120 21.041 1.00 70.25 95 PHE A O 1
ATOM 780 N N . LEU A 1 96 ? -16.860 -0.064 19.824 1.00 73.62 96 LEU A N 1
ATOM 781 C CA . LEU A 1 96 ? -16.430 -0.947 20.903 1.00 73.62 96 LEU A CA 1
ATOM 782 C C . LEU A 1 96 ? -14.906 -1.075 20.910 1.00 73.62 96 LEU A C 1
ATOM 784 O O . LEU A 1 96 ? -14.290 -1.482 19.924 1.00 73.62 96 LEU A O 1
ATOM 788 N N . ILE A 1 97 ? -14.283 -0.751 22.041 1.00 72.25 97 ILE A N 1
ATOM 789 C CA . I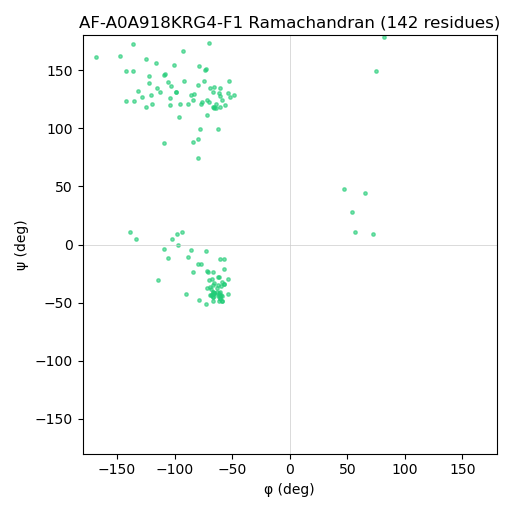LE A 1 97 ? -12.840 -0.907 22.234 1.00 72.25 97 ILE A CA 1
ATOM 790 C C . ILE A 1 97 ? -12.589 -2.241 22.935 1.00 72.25 97 ILE A C 1
ATOM 792 O O . ILE A 1 97 ? -12.863 -2.381 24.121 1.00 72.25 97 ILE A O 1
ATOM 796 N N . VAL A 1 98 ? -12.014 -3.207 22.219 1.00 74.00 98 VAL A N 1
ATOM 797 C CA . VAL A 1 98 ? -11.520 -4.456 22.811 1.00 74.00 98 VAL A CA 1
ATOM 798 C C . VAL A 1 98 ? -10.035 -4.304 23.107 1.00 74.00 98 VAL A C 1
ATOM 800 O O . VAL A 1 98 ? -9.234 -4.101 22.191 1.00 74.00 98 VAL A O 1
ATOM 803 N N . GLN A 1 99 ? -9.642 -4.465 24.366 1.00 71.81 99 GLN A N 1
ATOM 804 C CA . GLN A 1 99 ? -8.236 -4.534 24.757 1.00 71.81 99 GLN A CA 1
ATOM 805 C C . GLN A 1 99 ? -7.887 -5.968 25.182 1.00 71.81 99 GLN A C 1
ATOM 807 O O . GLN A 1 99 ? -8.010 -6.299 26.356 1.00 71.81 99 GLN A O 1
ATOM 812 N N . PRO A 1 100 ? -7.485 -6.851 24.246 1.00 65.94 100 PRO A N 1
ATOM 813 C CA . PRO A 1 100 ? -7.202 -8.245 24.585 1.00 65.94 100 PRO A CA 1
ATOM 814 C C . PRO A 1 100 ? -5.917 -8.423 25.405 1.00 65.94 100 PRO A C 1
ATOM 816 O O . PRO A 1 100 ? -5.783 -9.430 26.081 1.00 65.94 100 PRO A O 1
ATOM 819 N N . ASN A 1 101 ? -4.963 -7.486 25.329 1.00 67.94 101 ASN A N 1
ATOM 820 C CA . ASN A 1 101 ? -3.686 -7.541 26.048 1.00 67.94 101 ASN A CA 1
ATOM 821 C C . ASN A 1 101 ? -3.204 -6.129 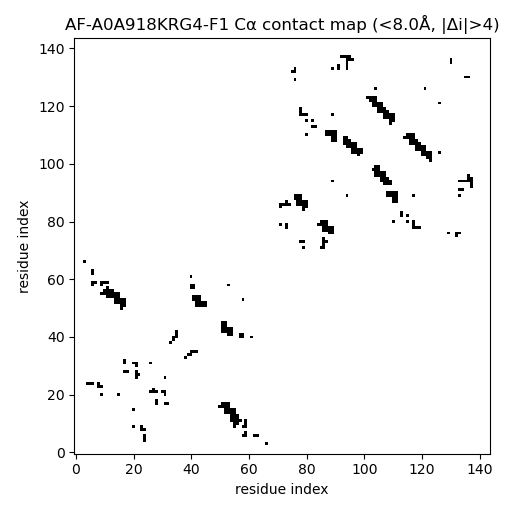26.411 1.00 67.94 101 ASN A C 1
ATOM 823 O O . ASN A 1 101 ? -3.584 -5.150 25.766 1.00 67.94 101 ASN A O 1
ATOM 827 N N . GLN A 1 102 ? -2.267 -6.031 27.360 1.00 64.88 102 GLN A N 1
ATOM 828 C CA . GLN A 1 102 ? -1.649 -4.760 27.768 1.00 64.88 102 GLN A CA 1
ATOM 829 C C . GLN A 1 102 ? -0.968 -3.997 26.621 1.00 64.88 102 GLN A C 1
ATOM 831 O O . GLN A 1 102 ? -0.798 -2.792 26.726 1.00 64.88 102 GLN A O 1
ATOM 836 N N . SER A 1 103 ? -0.603 -4.664 25.520 1.00 67.31 103 SER A N 1
ATOM 837 C CA . SER A 1 103 ? 0.115 -4.068 24.383 1.00 67.31 103 SER A CA 1
ATOM 838 C C . SER A 1 103 ? -0.735 -3.833 23.132 1.00 67.31 103 SER A C 1
ATOM 840 O O . SER A 1 103 ? -0.281 -3.156 22.209 1.00 67.31 103 SER A O 1
ATOM 842 N N . LYS A 1 104 ? -1.954 -4.384 23.062 1.00 71.25 104 LYS A N 1
ATOM 843 C CA . LYS A 1 104 ? -2.782 -4.352 21.847 1.00 71.25 104 LYS A CA 1
ATOM 844 C C . LYS A 1 104 ? -4.175 -3.833 22.161 1.00 71.25 104 LYS A C 1
ATOM 846 O O . LYS A 1 104 ? -4.862 -4.383 23.013 1.00 71.25 104 LYS A O 1
ATOM 851 N N . LEU A 1 105 ? -4.599 -2.823 21.410 1.00 77.44 105 LEU A N 1
ATOM 852 C CA . LEU A 1 105 ? -5.944 -2.266 21.442 1.00 77.44 105 LEU A CA 1
ATOM 853 C C . LEU A 1 105 ? -6.600 -2.523 20.082 1.00 77.44 105 LEU A C 1
ATOM 855 O O . LEU A 1 105 ? -5.973 -2.331 19.044 1.00 77.44 105 LEU A O 1
ATOM 859 N N . THR A 1 106 ? -7.846 -2.975 20.055 1.00 77.69 106 THR A N 1
ATOM 860 C CA . THR A 1 106 ? -8.614 -3.125 18.815 1.00 77.69 106 THR A CA 1
ATOM 861 C C . THR A 1 106 ? -9.907 -2.349 18.939 1.00 77.69 106 THR A C 1
ATOM 863 O O . THR A 1 106 ? -10.745 -2.649 19.781 1.00 77.69 106 THR A O 1
ATOM 866 N N . VAL A 1 107 ? -10.077 -1.369 18.067 1.00 76.44 107 VAL A N 1
ATOM 867 C CA . VAL A 1 107 ? -11.336 -0.665 17.868 1.00 76.44 107 VAL A CA 1
ATOM 868 C C . VAL A 1 107 ? -12.187 -1.483 16.907 1.00 76.44 107 VAL A C 1
ATOM 870 O O . VAL A 1 107 ? -11.747 -1.775 15.793 1.00 76.44 107 VAL A O 1
ATOM 873 N N . LYS A 1 108 ? -13.396 -1.835 17.327 1.00 80.12 108 LYS A N 1
ATOM 874 C CA . LYS A 1 108 ? -14.436 -2.435 16.496 1.00 80.12 108 LYS A CA 1
ATOM 875 C C . LYS A 1 108 ? -15.552 -1.421 16.270 1.00 80.12 108 LYS A C 1
ATOM 877 O O . LYS A 1 108 ? -15.857 -0.623 17.153 1.00 80.12 108 LYS A O 1
ATOM 882 N N . GLY A 1 109 ? -16.168 -1.468 15.099 1.00 80.56 109 GLY A N 1
ATOM 883 C CA . GLY A 1 109 ? -17.347 -0.666 14.803 1.00 80.56 109 GLY A CA 1
ATOM 884 C C . GLY A 1 109 ? -18.033 -1.089 13.519 1.00 80.56 109 GLY A C 1
ATOM 885 O O . GLY A 1 109 ? -17.428 -1.752 12.689 1.00 80.56 109 GLY A O 1
ATOM 886 N N . GLU A 1 110 ? -19.291 -0.725 13.327 1.00 83.25 110 GLU A N 1
ATOM 887 C CA . GLU A 1 110 ? -20.032 -1.070 12.116 1.00 83.25 110 GLU A CA 1
ATOM 888 C C . GLU A 1 110 ? -19.926 0.021 11.052 1.00 83.25 110 GLU A C 1
ATOM 890 O O . GLU A 1 110 ? -19.980 1.221 11.332 1.00 83.25 110 GLU A O 1
ATOM 895 N N . CYS A 1 111 ? -19.802 -0.393 9.792 1.00 81.75 111 CYS A N 1
ATOM 896 C CA . CYS A 1 111 ? -19.806 0.531 8.666 1.00 81.75 111 CYS A CA 1
ATOM 897 C C . CYS A 1 111 ? -21.178 1.203 8.500 1.00 81.75 111 CYS A C 1
ATOM 899 O O . CYS A 1 111 ? -22.183 0.517 8.347 1.00 81.75 111 CYS A O 1
ATOM 901 N N . CYS A 1 112 ? -21.212 2.532 8.364 1.00 81.19 112 CYS A N 1
ATOM 902 C CA . CYS A 1 112 ? -22.448 3.302 8.157 1.00 81.19 112 CYS A CA 1
ATOM 903 C C . CYS A 1 112 ? -23.254 2.964 6.885 1.00 81.19 112 CYS A C 1
ATOM 905 O O . CYS A 1 112 ? -24.376 3.436 6.734 1.00 81.19 112 CYS A O 1
ATOM 907 N N . ARG A 1 113 ? -22.683 2.207 5.940 1.00 82.25 113 ARG A N 1
ATOM 908 C CA . ARG A 1 113 ? -23.304 1.897 4.638 1.00 82.25 113 ARG A CA 1
ATOM 909 C C . ARG A 1 113 ? -23.641 0.430 4.418 1.00 82.25 113 ARG A C 1
ATOM 911 O O . ARG A 1 113 ? -24.520 0.145 3.618 1.00 82.25 113 ARG A O 1
ATOM 918 N N . CYS A 1 114 ? -22.875 -0.482 5.004 1.00 82.38 114 CYS A N 1
ATOM 919 C CA . CYS A 1 114 ? -22.980 -1.909 4.689 1.00 82.38 114 CYS A CA 1
ATOM 920 C C . CYS A 1 114 ? -23.018 -2.805 5.924 1.00 82.38 114 CYS A C 1
ATOM 922 O O . CYS A 1 114 ? -22.932 -4.022 5.766 1.00 82.38 114 CYS A O 1
ATOM 924 N N . ASP A 1 115 ? -23.054 -2.197 7.115 1.00 79.50 115 ASP A N 1
ATOM 925 C CA . ASP A 1 115 ? -23.178 -2.847 8.425 1.00 79.50 115 ASP A CA 1
ATOM 926 C C . ASP A 1 115 ? -22.097 -3.889 8.740 1.00 79.50 115 ASP A C 1
ATOM 928 O O . ASP A 1 115 ? -22.162 -4.613 9.725 1.00 79.50 115 ASP A O 1
ATOM 932 N N . LEU A 1 116 ? -21.044 -3.946 7.922 1.00 82.81 116 LEU A N 1
ATOM 933 C CA . LEU A 1 116 ? -19.913 -4.825 8.154 1.00 82.81 116 LEU A CA 1
ATOM 934 C C . LEU A 1 116 ? -19.129 -4.342 9.374 1.00 82.81 116 LEU A C 1
ATOM 936 O O . LEU A 1 116 ? -18.787 -3.159 9.459 1.00 82.81 116 LEU A O 1
ATOM 940 N N . THR A 1 117 ? -18.763 -5.273 10.253 1.00 81.62 117 THR A N 1
ATOM 941 C CA . THR A 1 117 ? -17.833 -5.009 11.349 1.00 81.62 117 THR A CA 1
ATOM 942 C C . THR A 1 117 ? -16.455 -4.641 10.795 1.00 81.62 117 THR A C 1
ATOM 944 O O . THR A 1 117 ? -15.813 -5.396 10.061 1.00 81.62 117 THR A O 1
ATOM 947 N N . LEU A 1 118 ? -16.008 -3.448 11.148 1.00 82.75 118 LEU A N 1
ATOM 948 C CA . LEU A 1 118 ? -14.727 -2.853 10.829 1.00 82.75 118 LEU A CA 1
ATOM 949 C C . LEU A 1 118 ? -13.829 -2.933 12.057 1.00 82.75 118 LEU A C 1
ATOM 951 O O . LEU A 1 118 ? -14.259 -2.623 13.165 1.00 82.75 118 LEU A O 1
ATOM 955 N N . ASN A 1 119 ? -12.572 -3.310 11.845 1.00 81.69 119 ASN A N 1
ATOM 956 C CA . ASN A 1 119 ? -11.580 -3.403 12.908 1.00 81.69 119 ASN A CA 1
ATOM 957 C C . ASN A 1 119 ? -10.412 -2.462 12.602 1.00 81.69 119 ASN A C 1
ATOM 959 O O . ASN A 1 119 ? -9.828 -2.530 11.516 1.00 81.69 119 ASN A O 1
ATOM 963 N N . ARG A 1 120 ? -10.042 -1.615 13.564 1.00 76.75 120 ARG A N 1
ATOM 964 C CA . ARG A 1 120 ? -8.834 -0.783 13.532 1.00 76.75 120 ARG A CA 1
ATOM 965 C C . ARG A 1 120 ? -7.952 -1.159 14.716 1.00 76.75 120 ARG A C 1
ATOM 967 O O . ARG A 1 120 ? -8.361 -1.068 15.868 1.00 76.75 120 ARG A O 1
ATOM 974 N N . PHE A 1 121 ? -6.733 -1.599 14.428 1.00 77.62 121 PHE A N 1
ATOM 975 C CA . PHE A 1 121 ? -5.744 -1.891 15.460 1.00 77.62 121 PHE A CA 1
ATOM 976 C C . PHE A 1 121 ? -5.093 -0.595 15.943 1.00 77.62 121 PHE A C 1
ATOM 978 O O . PHE A 1 121 ? -4.742 0.271 15.141 1.00 77.62 121 PHE A O 1
ATOM 985 N N . GLY A 1 122 ? -4.928 -0.484 17.252 1.00 71.56 122 GLY A N 1
ATOM 986 C CA . GLY A 1 122 ? -4.271 0.618 17.934 1.00 71.56 122 GLY A CA 1
ATOM 987 C C . GLY A 1 122 ? -3.331 0.115 19.026 1.00 71.56 122 GLY A C 1
ATOM 988 O O . GLY A 1 122 ? -3.283 -1.074 19.355 1.00 71.56 122 GLY A O 1
ATOM 989 N N . SER A 1 123 ? -2.576 1.047 19.594 1.00 70.25 123 SER A N 1
ATOM 990 C CA . SER A 1 123 ? -1.796 0.827 20.807 1.00 70.25 123 SER A CA 1
ATOM 991 C C . SER A 1 123 ? -2.537 1.417 22.017 1.00 70.25 123 SER A C 1
ATOM 993 O O . SER A 1 123 ? -3.314 2.362 21.859 1.00 70.25 123 SER A O 1
ATOM 995 N N . PRO A 1 124 ? -2.286 0.906 23.233 1.00 63.78 124 PRO A N 1
ATOM 996 C CA . PRO A 1 124 ? -2.851 1.459 24.465 1.00 63.78 124 PRO A CA 1
ATOM 997 C C . PRO A 1 124 ? -2.484 2.930 24.689 1.00 63.78 124 PRO A C 1
ATOM 999 O O . PRO A 1 124 ? -3.287 3.682 25.227 1.00 63.78 124 PRO A O 1
ATOM 1002 N N . ALA A 1 125 ? -1.297 3.354 24.241 1.00 65.88 125 ALA A N 1
ATOM 1003 C CA . ALA A 1 125 ? -0.838 4.741 24.347 1.00 65.88 125 ALA A CA 1
ATOM 1004 C C . ALA A 1 125 ? -1.729 5.722 23.561 1.00 65.88 125 ALA A C 1
ATOM 1006 O O . ALA A 1 125 ? -1.887 6.869 23.960 1.00 65.88 125 ALA A O 1
ATOM 1007 N N . ASN A 1 126 ? -2.373 5.252 22.488 1.00 66.56 126 ASN A N 1
ATOM 1008 C CA . ASN A 1 126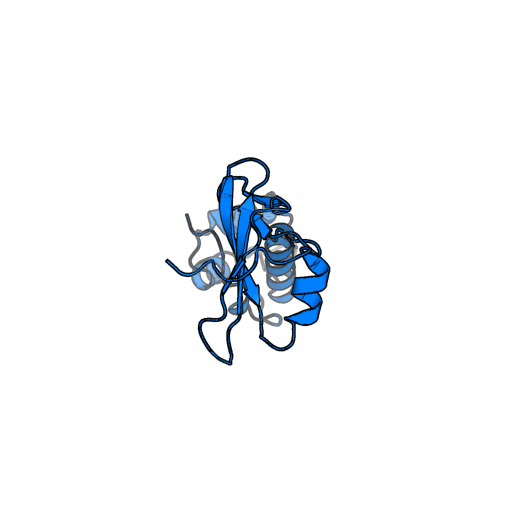 ? -3.276 6.058 21.664 1.00 66.56 126 ASN A CA 1
ATOM 1009 C C . ASN A 1 126 ? -4.744 5.931 22.094 1.00 66.56 126 ASN A C 1
ATOM 1011 O O . ASN A 1 126 ? -5.633 6.374 21.371 1.00 66.56 126 ASN A O 1
ATOM 1015 N N . ARG A 1 127 ? -5.024 5.325 23.255 1.00 63.84 127 ARG A N 1
ATOM 1016 C CA . ARG A 1 127 ? -6.393 5.082 23.720 1.00 63.84 127 ARG A CA 1
ATOM 1017 C C . ARG A 1 127 ? -7.188 6.377 23.894 1.00 63.84 127 ARG A C 1
ATOM 1019 O O . ARG A 1 127 ? -8.287 6.456 23.366 1.00 63.84 127 ARG A O 1
ATOM 1026 N N . ALA A 1 128 ? -6.615 7.392 24.543 1.00 66.25 128 ALA A N 1
ATOM 1027 C CA . ALA A 1 128 ? -7.286 8.679 24.749 1.00 66.25 128 ALA A CA 1
ATOM 1028 C C . ALA A 1 128 ? -7.591 9.402 23.423 1.00 66.25 128 ALA A C 1
ATOM 1030 O O . ALA A 1 128 ? -8.661 9.980 23.261 1.00 66.25 128 ALA A O 1
ATOM 1031 N N . ALA A 1 129 ? -6.683 9.313 22.443 1.00 68.31 129 ALA A N 1
ATOM 1032 C CA . ALA A 1 129 ? -6.907 9.861 21.105 1.00 68.31 129 ALA A CA 1
ATOM 1033 C C . ALA A 1 129 ? -8.025 9.111 20.366 1.00 68.31 129 ALA A C 1
ATOM 1035 O O . ALA A 1 129 ? -8.879 9.739 19.753 1.00 68.31 129 ALA A O 1
ATOM 1036 N N . LEU A 1 130 ? -8.070 7.779 20.483 1.00 66.62 130 LEU A N 1
ATOM 1037 C CA . LEU A 1 130 ? -9.116 6.956 19.876 1.00 66.62 130 LEU A CA 1
ATOM 1038 C C . LEU A 1 130 ? -10.488 7.163 20.546 1.00 66.62 130 LEU A C 1
ATOM 1040 O O . LEU A 1 130 ? -11.505 7.162 19.862 1.00 66.62 130 LEU A O 1
ATOM 1044 N N . GLU A 1 131 ? -10.534 7.368 21.862 1.00 65.44 131 GLU A N 1
ATOM 1045 C CA . GLU A 1 131 ? -11.771 7.694 22.586 1.00 65.44 131 GLU A CA 1
ATOM 1046 C C . GLU A 1 131 ? -12.288 9.095 22.205 1.00 65.44 131 GLU A C 1
ATOM 1048 O O . GLU A 1 131 ? -13.486 9.268 21.985 1.00 65.44 131 GLU A O 1
ATOM 1053 N N . ALA A 1 132 ? -11.394 10.072 22.018 1.00 64.06 132 ALA A N 1
ATOM 1054 C CA . ALA A 1 132 ? -11.751 11.395 21.501 1.00 64.06 132 ALA A CA 1
ATOM 1055 C C . ALA A 1 132 ? -12.156 11.380 20.008 1.00 64.06 132 ALA A C 1
ATOM 1057 O O . ALA A 1 132 ? -12.976 12.189 19.583 1.00 64.06 132 ALA A O 1
ATOM 1058 N N . GLU A 1 133 ? -11.592 10.467 19.208 1.00 65.44 133 GLU A N 1
ATOM 1059 C CA . GLU A 1 133 ? -11.850 10.326 17.762 1.00 65.44 133 GLU A CA 1
ATOM 1060 C C . GLU A 1 133 ? -13.247 9.827 17.429 1.00 65.44 133 GLU A C 1
ATOM 1062 O O . GLU A 1 133 ? -13.858 10.271 16.455 1.00 65.44 133 GLU A O 1
ATOM 1067 N N . PHE A 1 134 ? -13.700 8.823 18.171 1.00 59.44 134 PHE A N 1
ATOM 1068 C CA . PHE A 1 134 ? -14.841 8.010 17.770 1.00 59.44 134 PHE A CA 1
ATOM 1069 C C . PHE A 1 134 ? -16.095 8.259 18.612 1.00 59.44 134 PHE A C 1
ATOM 1071 O O . PHE A 1 134 ? -17.156 7.745 18.266 1.00 59.44 134 PHE A O 1
ATOM 1078 N N . GLY A 1 135 ? -16.010 9.103 19.643 1.00 56.78 135 GLY A N 1
ATOM 1079 C CA . GLY A 1 135 ? -17.143 9.418 20.508 1.00 56.78 135 GLY A CA 1
ATOM 1080 C C . GLY A 1 135 ? -17.371 8.367 21.600 1.00 56.78 135 GLY A C 1
ATOM 1081 O O . GLY A 1 135 ? -16.612 7.398 21.709 1.00 56.78 135 GLY A O 1
ATOM 1082 N N . PRO A 1 136 ? -18.373 8.586 22.472 1.00 49.12 136 PRO A N 1
ATOM 1083 C CA . PRO A 1 136 ? -18.502 7.862 23.724 1.00 49.12 136 PRO A CA 1
ATOM 1084 C C . PRO A 1 136 ? -18.650 6.361 23.488 1.00 49.12 136 PRO A C 1
ATOM 1086 O O . PRO A 1 136 ? -19.495 5.886 22.734 1.00 49.12 136 PRO A O 1
ATOM 1089 N N . LYS A 1 137 ? -17.794 5.620 24.185 1.00 47.19 137 LYS A N 1
ATOM 1090 C CA . LYS A 1 137 ? -17.818 4.168 24.298 1.00 47.19 137 LYS A CA 1
ATOM 1091 C C . LYS A 1 137 ? -19.225 3.727 24.717 1.00 47.19 137 LYS A C 1
ATOM 1093 O O . LYS A 1 137 ? -19.720 4.192 25.744 1.00 47.19 137 LYS A O 1
ATOM 1098 N N . ARG A 1 138 ? -19.852 2.796 23.986 1.00 43.91 138 ARG A N 1
ATOM 1099 C CA . ARG A 1 138 ? -20.946 2.016 24.584 1.00 43.91 138 ARG A CA 1
ATOM 1100 C C . ARG A 1 138 ? -20.326 1.319 25.803 1.00 43.91 138 ARG A C 1
ATOM 1102 O O . ARG A 1 138 ? -19.270 0.711 25.624 1.00 43.91 138 ARG A O 1
ATOM 1109 N N . PRO A 1 139 ? -20.868 1.476 27.024 1.00 42.59 139 PRO A N 1
ATOM 1110 C CA . PRO A 1 139 ? -20.222 0.948 28.219 1.00 42.59 139 PRO A CA 1
ATOM 1111 C C . PRO A 1 139 ? -19.904 -0.535 28.027 1.00 42.59 139 PRO A C 1
ATOM 1113 O O . PRO A 1 139 ? -20.687 -1.265 27.411 1.00 42.59 139 PRO A O 1
ATOM 1116 N N . ASP A 1 140 ? -18.736 -0.958 28.517 1.00 44.34 140 ASP A N 1
ATOM 1117 C CA . ASP A 1 140 ? -18.390 -2.373 28.560 1.00 44.34 140 ASP A CA 1
ATOM 1118 C C . ASP A 1 140 ? -19.411 -3.058 29.482 1.00 44.34 140 ASP A C 1
ATOM 1120 O O . ASP A 1 140 ? -19.279 -3.019 30.702 1.00 44.34 140 ASP A O 1
ATOM 1124 N N . ASN A 1 141 ? -20.404 -3.691 28.850 1.00 45.59 141 ASN A N 1
ATOM 1125 C CA . ASN A 1 141 ? -21.397 -4.610 29.406 1.00 45.59 141 ASN A CA 1
ATOM 1126 C C . ASN A 1 141 ? -22.542 -3.999 30.244 1.00 45.59 141 ASN A C 1
ATOM 1128 O O . ASN A 1 141 ? -22.341 -3.087 31.040 1.00 45.59 141 ASN A O 1
ATOM 1132 N N . PRO A 1 142 ? -23.723 -4.633 30.230 1.00 34.28 142 PRO A N 1
ATOM 1133 C CA . PRO A 1 142 ? -24.373 -5.009 31.464 1.00 34.28 142 PRO A CA 1
ATOM 1134 C C . PRO A 1 142 ? -24.069 -6.484 31.726 1.00 34.28 142 PRO A C 1
ATOM 1136 O O . PRO A 1 142 ? -24.181 -7.334 30.846 1.00 34.28 142 PRO A O 1
ATOM 1139 N N . ALA A 1 143 ? -23.648 -6.773 32.949 1.00 35.56 143 ALA A N 1
ATOM 1140 C CA . ALA A 1 143 ? -23.723 -8.111 33.500 1.00 35.56 143 ALA A CA 1
ATOM 1141 C C . ALA A 1 143 ? -25.127 -8.708 33.272 1.00 35.56 143 ALA A C 1
ATOM 1143 O O . ALA A 1 143 ? -26.117 -8.061 33.614 1.00 35.56 143 ALA A O 1
ATOM 1144 N N . ALA A 1 144 ? -25.177 -9.914 32.709 1.00 31.80 144 ALA A N 1
ATOM 1145 C CA . ALA A 1 144 ? -26.154 -10.972 32.973 1.00 31.80 144 ALA A CA 1
ATOM 1146 C C . ALA A 1 144 ? -25.634 -12.266 32.335 1.00 31.80 144 ALA A C 1
ATOM 1148 O O . ALA A 1 144 ? -25.421 -12.262 31.100 1.00 31.80 144 ALA A O 1
#

Sequence (144 aa):
MKRSYDFHRVRSHRPYTIATLAALLGVDKRTVRRWIESDRLDVAIVEHSRPVILLGSKVKAWGTARQRAKKQPCAYGEIYCVRCKTPRRIKPDSFLIVQPNQSKLTVKGECCRCDLTLNRFGSPANRAALEAEFGPKRPDNPAA

Solvent-accessible surface area (backbone atoms only — not comparable to full-atom values): 8597 Å² total; per-residue (Å²): 132,86,90,75,75,70,51,82,78,51,49,52,91,43,78,32,38,57,66,58,47,15,63,73,58,72,48,56,55,65,58,54,51,46,37,43,73,74,68,62,50,69,60,56,71,60,92,86,56,93,69,62,34,34,44,17,43,51,54,35,50,52,49,51,51,56,54,53,73,68,57,73,80,50,56,91,56,35,43,67,32,84,88,79,72,41,57,36,47,53,37,71,85,44,38,41,79,47,64,88,46,93,71,40,26,34,40,35,22,27,34,72,84,75,66,46,80,31,77,45,82,46,44,58,89,49,43,70,59,50,48,71,50,58,47,75,66,56,71,91,70,77,93,129

InterPro domains:
  IPR009061 Putative DNA-binding domain superfamily [SSF46955] (15-66)

Secondary structure (DSSP, 8-state):
--S---GGGS-TT-EEEHHHHHHHHT--HHHHHHHHHTS----B--TTSS--EEEHHHHHHHHHHHHHHT--PPPTTEEEETTTTEEEEBPTT--EEEEEETTEEEEEEEBTTT-PEEEEEE-GGGHHHHHHHH-SPPPS----

pLDDT: mean 75.69, std 13.31, range [31.8, 91.62]